Protein AF-A0A316QJ09-F1 (afdb_monomer_lite)

Radius of gyration: 16.69 Å; chains: 1; bounding box: 42×43×39 Å

Sequence (107 aa):
MKEYDLVELIRERPEYTREGVKAGDFGAVMSEKAIDGYWYVIFSEFHTALDIADIMVREEDLKVHEHMPKDRIPPKPENALEKALRMVSGEGYIPSGGVEGDLPEED

Foldseek 3Di:
DAFQFKKFQQDDDPVQVVLVHDGLFIWTFHDGDDDPQWTFTFTADQLLRHTSDTDTDGNVRIDTDPDDDPVSRDDDPPCSVVVNVCVVVVVDDDDPPDDPDDDDDDD

Structure (mmCIF, N/CA/C/O backbone):
data_AF-A0A316QJ09-F1
#
_entry.id   AF-A0A316QJ09-F1
#
loop_
_atom_site.group_PDB
_atom_site.id
_atom_site.type_symbol
_atom_site.label_atom_id
_atom_site.label_alt_id
_atom_site.label_comp_id
_atom_site.label_asym_id
_atom_site.label_entity_id
_atom_site.label_seq_id
_atom_site.pdbx_PDB_ins_code
_atom_site.Cartn_x
_atom_site.Cartn_y
_atom_site.Cartn_z
_atom_site.occupancy
_atom_site.B_iso_or_equiv
_atom_site.auth_seq_id
_atom_site.auth_comp_id
_atom_site.auth_asym_id
_atom_site.auth_atom_id
_atom_site.pdbx_PDB_model_num
ATOM 1 N N . MET A 1 1 ? -10.356 3.209 8.014 1.00 94.69 1 MET A N 1
ATOM 2 C CA . MET A 1 1 ? -9.990 2.590 6.729 1.00 94.69 1 MET A CA 1
ATOM 3 C C . MET A 1 1 ? -11.001 1.493 6.420 1.00 94.69 1 MET A C 1
ATOM 5 O O . MET A 1 1 ? -11.595 0.970 7.363 1.00 94.69 1 MET A O 1
ATOM 9 N N . LYS A 1 2 ? -11.245 1.200 5.145 1.00 96.88 2 LYS A N 1
ATOM 10 C CA . LYS A 1 2 ? -12.128 0.142 4.629 1.00 96.88 2 LYS A CA 1
ATOM 11 C C . LYS A 1 2 ? -11.540 -0.441 3.340 1.00 96.88 2 LYS A C 1
ATOM 13 O O . LYS A 1 2 ? -10.632 0.149 2.758 1.00 96.88 2 LYS A O 1
ATOM 18 N N . GLU A 1 3 ? -12.075 -1.573 2.897 1.00 97.94 3 GLU A N 1
ATOM 19 C CA . GLU A 1 3 ? -11.728 -2.174 1.605 1.00 97.94 3 GLU A CA 1
ATOM 20 C C . GLU A 1 3 ? -11.859 -1.148 0.462 1.00 97.94 3 GLU A C 1
ATOM 22 O O . GLU A 1 3 ? -12.795 -0.341 0.436 1.00 97.94 3 GLU A O 1
ATOM 27 N N . TYR A 1 4 ? -10.897 -1.178 -0.458 1.00 96.94 4 TYR A N 1
ATOM 28 C CA . TYR A 1 4 ? -10.710 -0.266 -1.588 1.00 96.94 4 TYR A CA 1
ATOM 29 C C . TYR A 1 4 ? -10.381 1.192 -1.243 1.00 96.94 4 TYR A C 1
ATOM 31 O O . TYR A 1 4 ? -10.325 2.024 -2.152 1.00 96.94 4 TYR A O 1
ATOM 39 N N . ASP A 1 5 ? -10.124 1.529 0.026 1.00 98.19 5 ASP A N 1
ATOM 40 C CA . ASP A 1 5 ? -9.536 2.832 0.346 1.00 98.19 5 ASP A CA 1
ATOM 41 C C . ASP A 1 5 ? -8.165 2.968 -0.340 1.00 98.19 5 ASP A C 1
ATOM 43 O O . ASP A 1 5 ? -7.329 2.059 -0.290 1.00 98.19 5 ASP A O 1
ATOM 47 N N . LEU A 1 6 ? -7.929 4.134 -0.947 1.00 97.50 6 LEU A N 1
ATOM 48 C CA . LEU A 1 6 ? -6.609 4.541 -1.413 1.00 97.50 6 LEU A CA 1
ATOM 49 C C . LEU A 1 6 ? -5.764 4.915 -0.196 1.00 97.50 6 LEU A C 1
ATOM 51 O O . LEU A 1 6 ? -6.141 5.789 0.590 1.00 97.50 6 LEU A O 1
ATOM 55 N N . VAL A 1 7 ? -4.603 4.285 -0.058 1.00 98.06 7 VAL A N 1
ATOM 56 C CA . VAL A 1 7 ? -3.682 4.532 1.051 1.00 98.06 7 VAL A CA 1
ATOM 57 C C . VAL A 1 7 ? -2.287 4.868 0.552 1.00 98.06 7 VAL A C 1
ATOM 59 O O . VAL A 1 7 ? -1.847 4.378 -0.480 1.00 98.06 7 VAL A O 1
ATOM 62 N N . GLU A 1 8 ? -1.593 5.715 1.299 1.00 97.75 8 GLU A N 1
ATOM 63 C CA . GLU A 1 8 ? -0.185 6.053 1.108 1.00 97.75 8 GLU A CA 1
ATOM 64 C C . GLU A 1 8 ? 0.624 5.468 2.266 1.00 97.75 8 GLU A C 1
ATOM 66 O O . GLU A 1 8 ? 0.260 5.676 3.430 1.00 97.75 8 GLU A O 1
ATOM 71 N N . LEU A 1 9 ? 1.732 4.786 1.972 1.00 98.31 9 LEU A N 1
ATOM 72 C CA . LEU A 1 9 ? 2.697 4.409 3.002 1.00 98.31 9 LEU A CA 1
ATOM 73 C C . LEU A 1 9 ? 3.438 5.664 3.478 1.00 98.31 9 LEU A C 1
ATOM 75 O O . LEU A 1 9 ? 4.106 6.325 2.692 1.00 98.31 9 LEU A O 1
ATOM 79 N N . ILE A 1 10 ? 3.360 6.001 4.764 1.00 98.31 10 ILE A N 1
ATOM 80 C CA . ILE A 1 10 ? 3.989 7.218 5.315 1.00 98.31 10 ILE A CA 1
ATOM 81 C C . ILE A 1 10 ? 5.234 6.942 6.163 1.00 98.31 10 ILE A C 1
ATOM 83 O O . ILE A 1 10 ? 5.899 7.884 6.599 1.00 98.31 10 ILE A O 1
ATOM 87 N N . ARG A 1 11 ? 5.567 5.669 6.409 1.00 98.25 11 ARG A N 1
ATOM 88 C CA . ARG A 1 11 ? 6.736 5.270 7.200 1.00 98.25 11 ARG A CA 1
ATOM 89 C C . ARG A 1 11 ? 7.480 4.110 6.547 1.00 98.25 11 ARG A C 1
ATOM 91 O O . ARG A 1 11 ? 6.889 3.085 6.232 1.00 98.25 11 ARG A O 1
ATOM 98 N N . GLU A 1 12 ? 8.795 4.257 6.432 1.00 97.94 12 GLU A N 1
ATOM 99 C CA . GLU A 1 12 ? 9.692 3.172 6.034 1.00 97.94 12 GLU A CA 1
ATOM 100 C C . GLU A 1 12 ? 9.844 2.137 7.149 1.00 97.94 12 GLU A C 1
ATOM 102 O O . GLU A 1 12 ? 10.023 2.491 8.321 1.00 97.94 12 GLU A O 1
ATOM 107 N N . ARG A 1 13 ? 9.858 0.857 6.772 1.00 97.88 13 ARG A N 1
ATOM 108 C CA . ARG A 1 13 ? 10.273 -0.242 7.649 1.00 97.88 13 ARG A CA 1
ATOM 109 C C . ARG A 1 13 ? 11.013 -1.319 6.859 1.00 97.88 13 ARG A C 1
ATOM 111 O O . ARG A 1 13 ? 10.648 -1.555 5.709 1.00 97.88 13 ARG A O 1
ATOM 118 N N . PRO A 1 14 ? 11.980 -2.031 7.470 1.00 98.06 14 PRO A N 1
ATOM 119 C CA . PRO A 1 14 ? 12.721 -3.091 6.787 1.00 98.06 14 PRO A CA 1
ATOM 120 C C . PRO A 1 14 ? 11.825 -4.159 6.152 1.00 98.06 14 PRO A C 1
ATOM 122 O O . PRO A 1 14 ? 12.143 -4.664 5.079 1.00 98.06 14 PRO A O 1
ATOM 125 N N . GLU A 1 15 ? 10.702 -4.499 6.789 1.00 97.19 15 GLU A N 1
ATOM 126 C CA . GLU A 1 15 ? 9.744 -5.463 6.253 1.00 97.19 15 GLU A CA 1
ATOM 127 C C . GLU A 1 15 ? 9.037 -4.995 4.973 1.00 97.19 15 GLU A C 1
ATOM 129 O O . GLU A 1 15 ? 8.722 -5.849 4.154 1.00 97.19 15 GLU A O 1
ATOM 134 N N . TYR A 1 16 ? 8.833 -3.688 4.779 1.00 98.00 16 TYR A N 1
ATOM 135 C CA . TYR A 1 16 ? 8.193 -3.119 3.585 1.00 98.00 16 TYR A CA 1
ATOM 136 C C . TYR A 1 16 ? 9.217 -2.924 2.471 1.00 98.00 16 TYR A C 1
ATOM 138 O O . TYR A 1 16 ? 9.018 -3.380 1.347 1.00 98.00 16 TYR A O 1
ATOM 146 N N . THR A 1 17 ? 10.372 -2.347 2.813 1.00 96.88 17 THR A N 1
ATOM 147 C CA . THR A 1 17 ? 11.436 -2.061 1.847 1.00 96.88 17 THR A CA 1
ATOM 148 C C . THR A 1 17 ? 12.027 -3.336 1.238 1.00 96.88 17 THR A C 1
ATOM 150 O O . THR A 1 17 ? 12.445 -3.324 0.083 1.00 96.88 17 THR A O 1
ATOM 153 N N . ARG A 1 18 ? 12.036 -4.456 1.980 1.00 97.44 18 ARG A N 1
ATOM 154 C CA . ARG A 1 18 ? 12.440 -5.778 1.464 1.00 97.44 18 ARG A CA 1
ATOM 155 C C . ARG A 1 18 ? 11.527 -6.286 0.344 1.00 97.44 18 ARG A C 1
ATOM 157 O O . ARG A 1 18 ? 12.013 -6.989 -0.532 1.00 97.44 18 ARG A O 1
ATOM 164 N N . GLU A 1 19 ? 10.256 -5.898 0.360 1.00 97.25 19 GLU A N 1
ATOM 165 C CA . GLU A 1 19 ? 9.265 -6.218 -0.677 1.00 97.25 19 GLU A CA 1
ATOM 166 C C . GLU A 1 19 ? 9.211 -5.125 -1.766 1.00 97.25 19 GLU A C 1
ATOM 168 O O . GLU A 1 19 ? 8.356 -5.140 -2.639 1.00 97.25 19 GLU A O 1
ATOM 173 N N . GLY A 1 20 ? 10.123 -4.146 -1.725 1.00 96.38 20 GLY A N 1
ATOM 174 C CA . GLY A 1 20 ? 10.217 -3.072 -2.715 1.00 96.38 20 GLY A CA 1
ATOM 175 C C . GLY A 1 20 ? 9.337 -1.850 -2.442 1.00 96.38 20 GLY A C 1
ATOM 176 O O . GLY A 1 20 ? 9.499 -0.853 -3.142 1.00 96.38 20 GLY A O 1
ATOM 177 N N . VAL A 1 21 ? 8.486 -1.885 -1.410 1.00 97.75 21 VAL A N 1
ATOM 178 C CA . VAL A 1 21 ? 7.582 -0.782 -1.041 1.00 97.75 21 VAL A CA 1
ATOM 179 C C . VAL A 1 21 ? 8.320 0.279 -0.224 1.00 97.75 21 VAL A C 1
ATOM 181 O O . VAL A 1 21 ? 9.062 -0.043 0.708 1.00 97.75 21 VAL A O 1
ATOM 184 N N . LYS A 1 22 ? 8.100 1.552 -0.557 1.00 96.62 22 LYS A N 1
ATOM 185 C CA . LYS A 1 22 ? 8.756 2.717 0.050 1.00 96.62 22 LYS A CA 1
ATOM 186 C C . LYS A 1 22 ? 7.744 3.758 0.505 1.00 96.62 22 LYS A C 1
ATOM 188 O O . LYS A 1 22 ? 6.619 3.837 0.012 1.00 96.62 22 LYS A O 1
ATOM 193 N N . ALA A 1 23 ? 8.143 4.589 1.462 1.00 96.94 23 ALA A N 1
ATOM 194 C CA . ALA A 1 23 ? 7.322 5.700 1.911 1.00 96.94 23 ALA A CA 1
ATOM 195 C C . ALA A 1 23 ? 7.007 6.626 0.727 1.00 96.94 23 ALA A C 1
ATOM 197 O O . ALA A 1 23 ? 7.891 7.099 0.012 1.00 96.94 23 ALA A O 1
ATOM 198 N N . GLY A 1 24 ? 5.722 6.895 0.554 1.00 95.44 24 GLY A N 1
ATOM 199 C CA . GLY A 1 24 ? 5.150 7.654 -0.538 1.00 95.44 24 GLY A CA 1
ATOM 200 C C . GLY A 1 24 ? 4.500 6.808 -1.628 1.00 95.44 24 GLY A C 1
ATOM 201 O O . GLY A 1 24 ? 3.778 7.397 -2.437 1.00 95.44 24 GLY A O 1
ATOM 202 N 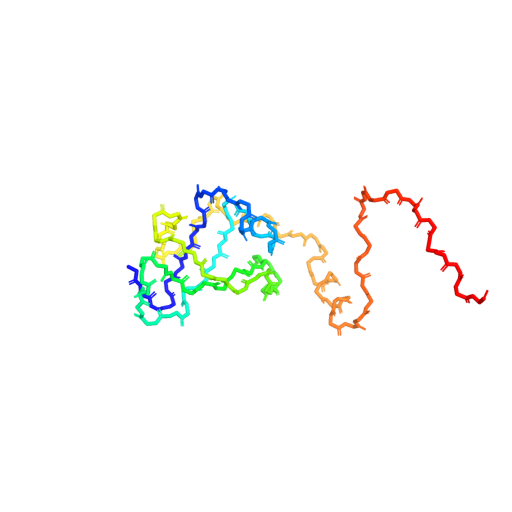N . ASP A 1 25 ? 4.696 5.486 -1.619 1.00 95.94 25 ASP A N 1
ATOM 203 C CA . ASP A 1 25 ? 3.972 4.565 -2.492 1.00 95.94 25 ASP A CA 1
ATOM 204 C C . ASP A 1 25 ? 2.491 4.521 -2.120 1.00 95.94 25 ASP A C 1
ATOM 206 O O . ASP A 1 25 ? 2.106 4.606 -0.946 1.00 95.94 25 ASP A O 1
ATOM 210 N N . PHE A 1 26 ? 1.661 4.381 -3.150 1.00 96.88 26 PHE A N 1
ATOM 211 C CA . PHE A 1 26 ? 0.218 4.283 -3.015 1.00 96.88 26 PHE A CA 1
ATOM 212 C C . PHE A 1 26 ? -0.240 2.849 -3.258 1.00 96.88 26 PHE A C 1
ATOM 214 O O . PHE A 1 26 ? 0.282 2.146 -4.124 1.00 96.88 26 PHE A O 1
ATOM 221 N N . GLY A 1 27 ? -1.245 2.438 -2.496 1.00 96.94 27 GLY A N 1
ATOM 222 C CA . GLY A 1 27 ? -1.854 1.125 -2.604 1.00 96.94 27 GLY A CA 1
ATOM 223 C C . GLY A 1 27 ? -3.352 1.153 -2.349 1.00 96.94 27 GLY A C 1
ATOM 224 O O . GLY A 1 27 ? -3.920 2.172 -1.944 1.00 96.94 27 GLY A O 1
ATOM 225 N N . ALA A 1 28 ? -3.986 0.013 -2.596 1.00 97.75 28 ALA A N 1
ATOM 226 C CA . ALA A 1 28 ? -5.393 -0.225 -2.320 1.00 97.75 28 ALA A CA 1
ATOM 227 C C . ALA A 1 28 ? -5.542 -1.243 -1.190 1.00 97.75 28 ALA A C 1
ATOM 229 O O . ALA A 1 28 ? -4.873 -2.279 -1.166 1.00 97.75 28 ALA A O 1
ATOM 230 N N . VAL A 1 29 ? -6.439 -0.950 -0.255 1.00 98.50 29 VAL A N 1
ATOM 231 C CA . VAL A 1 29 ? -6.790 -1.873 0.826 1.00 98.50 29 VAL A CA 1
ATOM 232 C C . VAL A 1 29 ? -7.617 -3.024 0.267 1.00 98.50 29 VAL A C 1
ATOM 234 O O . VAL A 1 29 ? -8.641 -2.790 -0.366 1.00 98.50 29 VAL A O 1
ATOM 237 N N . MET A 1 30 ? -7.215 -4.257 0.555 1.00 98.19 30 MET A N 1
ATOM 238 C CA . MET A 1 30 ? -7.874 -5.469 0.053 1.00 98.19 30 MET A CA 1
ATOM 239 C C . MET A 1 30 ? -8.505 -6.328 1.157 1.00 98.19 30 MET A C 1
ATOM 241 O O . MET A 1 30 ? -9.146 -7.334 0.877 1.00 98.19 30 MET A O 1
ATOM 245 N N . SER A 1 31 ? -8.334 -5.956 2.427 1.00 97.50 31 SER A N 1
ATOM 246 C CA . SER A 1 31 ? -9.001 -6.613 3.557 1.00 97.50 31 SER A CA 1
ATOM 247 C C . SER A 1 31 ? -10.234 -5.833 4.019 1.00 97.50 31 SER A C 1
ATOM 249 O O . SER A 1 31 ? -10.160 -4.620 4.203 1.00 97.50 31 SER A O 1
ATOM 251 N N . GLU A 1 32 ? -11.330 -6.532 4.334 1.00 97.38 32 GLU A N 1
ATOM 252 C CA . GLU A 1 32 ? -12.563 -5.931 4.881 1.00 97.38 32 GLU A CA 1
ATOM 253 C C . GLU A 1 32 ? -12.353 -5.224 6.236 1.00 97.38 32 GLU A C 1
ATOM 255 O O . GLU A 1 32 ? -13.067 -4.280 6.580 1.00 97.38 32 GLU A O 1
ATOM 260 N N . LYS A 1 33 ? -11.383 -5.692 7.030 1.00 97.69 33 LYS A N 1
ATOM 261 C CA . LYS A 1 33 ? -11.052 -5.171 8.362 1.00 97.69 33 LYS A CA 1
ATOM 262 C C . LYS A 1 33 ? -9.577 -5.388 8.692 1.00 97.69 33 LYS A C 1
ATOM 264 O O . LYS A 1 33 ? -8.958 -6.310 8.164 1.00 97.69 33 LYS A O 1
ATOM 269 N N . ALA A 1 34 ? -9.068 -4.613 9.647 1.00 97.69 34 ALA A N 1
ATOM 270 C CA . ALA A 1 34 ? -7.759 -4.855 10.240 1.00 97.69 34 ALA A CA 1
ATOM 271 C C . ALA A 1 34 ? -7.717 -6.183 11.015 1.00 97.69 34 ALA A C 1
ATOM 273 O O . ALA A 1 34 ? -8.677 -6.546 11.706 1.00 97.69 34 ALA A O 1
ATOM 274 N N . ILE A 1 35 ? -6.571 -6.859 10.971 1.00 97.50 35 ILE A N 1
ATOM 275 C CA . ILE A 1 35 ? -6.234 -7.995 11.837 1.00 97.50 35 ILE A CA 1
ATOM 276 C C . ILE A 1 35 ? -5.017 -7.580 12.660 1.00 97.50 35 ILE A C 1
ATOM 278 O O . ILE A 1 35 ? -3.983 -7.234 12.099 1.00 97.50 35 ILE A O 1
ATOM 282 N N . ASP A 1 36 ? -5.161 -7.539 13.986 1.00 97.25 36 ASP A N 1
ATOM 283 C CA . ASP A 1 36 ? -4.111 -7.117 14.929 1.00 97.25 36 ASP A CA 1
ATOM 284 C C . ASP A 1 36 ? -3.472 -5.748 14.608 1.00 97.25 36 ASP A C 1
ATOM 286 O O . ASP A 1 36 ? -2.292 -5.513 14.856 1.00 97.25 36 ASP A O 1
ATOM 290 N N 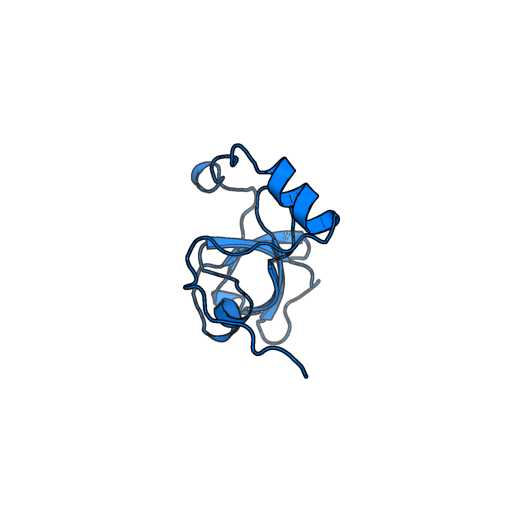. GLY A 1 37 ? -4.264 -4.823 14.053 1.00 97.75 37 GLY A N 1
ATOM 291 C CA . GLY A 1 37 ? -3.803 -3.489 13.650 1.00 97.75 37 GLY A CA 1
ATOM 292 C C . GLY A 1 37 ? -3.078 -3.447 12.302 1.00 97.75 37 GLY A C 1
ATOM 293 O O . GLY A 1 37 ? -2.477 -2.425 11.973 1.00 97.75 37 GLY A O 1
ATOM 294 N N . TYR A 1 38 ? -3.131 -4.529 11.522 1.00 98.50 38 TYR A N 1
ATOM 295 C CA . TYR A 1 38 ? -2.582 -4.602 10.172 1.00 98.50 38 TYR A CA 1
ATOM 296 C C . TYR A 1 38 ? -3.683 -4.696 9.117 1.00 98.50 38 TYR A C 1
ATOM 298 O O . TYR A 1 38 ? -4.696 -5.369 9.314 1.00 98.50 38 TYR A O 1
ATOM 306 N N . TRP A 1 39 ? -3.437 -4.069 7.972 1.00 98.75 39 TRP A N 1
ATOM 307 C CA . TRP A 1 39 ? -4.280 -4.083 6.782 1.00 98.75 39 TRP A CA 1
ATOM 308 C C . TRP A 1 39 ? -3.562 -4.795 5.641 1.00 98.75 39 TRP A C 1
ATOM 310 O O . TRP A 1 39 ? -2.361 -4.598 5.465 1.00 98.75 39 TRP A O 1
ATOM 320 N N . TYR A 1 40 ? -4.287 -5.602 4.866 1.00 98.56 40 TYR A N 1
ATOM 321 C CA . TYR A 1 40 ? -3.754 -6.167 3.626 1.00 98.56 40 TYR A CA 1
ATOM 322 C C . TYR A 1 40 ? -3.860 -5.111 2.527 1.00 98.56 40 TYR A C 1
ATOM 324 O O . TYR A 1 40 ? -4.957 -4.613 2.252 1.00 98.56 40 TYR A O 1
ATOM 332 N N . VAL A 1 41 ? -2.725 -4.740 1.941 1.00 98.62 41 VAL A N 1
ATOM 333 C CA . VAL A 1 41 ? -2.618 -3.663 0.954 1.00 98.62 41 VAL A CA 1
ATOM 334 C C . VAL A 1 41 ? -1.834 -4.160 -0.250 1.00 98.62 41 VAL A C 1
ATOM 336 O O . VAL A 1 41 ? -0.765 -4.748 -0.092 1.00 98.62 41 VAL A O 1
ATOM 339 N N . ILE A 1 42 ? -2.352 -3.880 -1.444 1.00 98.19 42 ILE A N 1
ATOM 340 C CA . ILE A 1 42 ? -1.614 -4.056 -2.697 1.00 98.19 42 ILE A CA 1
ATOM 341 C C . ILE A 1 42 ? -1.063 -2.699 -3.114 1.00 98.19 42 ILE A C 1
ATOM 343 O O . ILE A 1 42 ? -1.833 -1.762 -3.337 1.00 98.19 42 ILE A O 1
ATOM 347 N N . PHE A 1 43 ? 0.261 -2.595 -3.190 1.00 97.81 43 PHE A N 1
ATOM 348 C CA . PHE A 1 43 ? 0.963 -1.439 -3.739 1.00 97.81 43 PHE A CA 1
ATOM 349 C C . PHE A 1 43 ? 1.255 -1.687 -5.208 1.00 97.81 43 PHE A C 1
ATOM 351 O O . PHE A 1 43 ? 1.737 -2.761 -5.563 1.00 97.81 43 PHE A O 1
ATOM 358 N N . SER A 1 44 ? 1.019 -0.683 -6.048 1.00 93.50 44 SER A N 1
ATOM 359 C CA . SER A 1 44 ? 1.230 -0.803 -7.489 1.00 93.50 44 SER A CA 1
ATOM 360 C C . SER A 1 44 ? 1.922 0.439 -8.046 1.00 93.50 44 SER A C 1
ATOM 362 O O . SER A 1 44 ? 1.717 1.565 -7.593 1.00 93.50 44 SER A O 1
ATOM 364 N N . GLU A 1 45 ? 2.723 0.236 -9.085 1.00 89.00 45 GLU A N 1
ATOM 365 C CA . GLU A 1 45 ? 3.369 1.300 -9.844 1.00 89.00 45 GLU A CA 1
ATOM 366 C C . GLU A 1 45 ? 2.329 2.188 -10.536 1.00 89.00 45 GLU A C 1
AT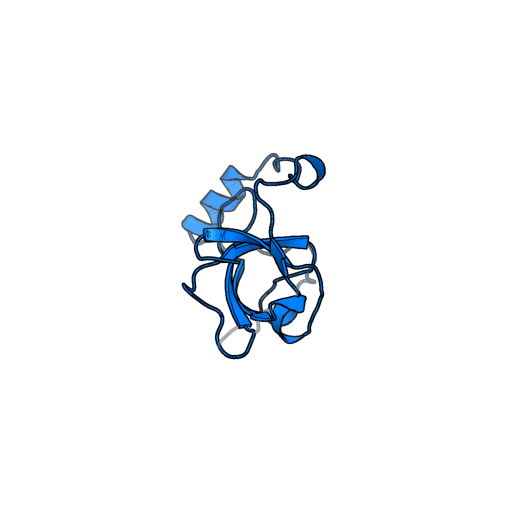OM 368 O O . GLU A 1 45 ? 1.516 1.725 -11.343 1.00 89.00 45 GLU A O 1
ATOM 373 N N . PHE A 1 46 ? 2.396 3.495 -10.275 1.00 85.31 46 PHE A N 1
ATOM 374 C CA . PHE A 1 46 ? 1.333 4.447 -10.609 1.00 85.31 46 PHE A CA 1
ATOM 375 C C . PHE A 1 46 ? 0.925 4.460 -12.095 1.00 85.31 46 PHE A C 1
ATOM 377 O O . PHE A 1 46 ? -0.250 4.609 -12.423 1.00 85.31 46 PHE A O 1
ATOM 384 N N . HIS A 1 47 ? 1.881 4.328 -13.020 1.00 82.44 47 HIS A N 1
ATOM 385 C CA . HIS A 1 47 ? 1.602 4.437 -14.460 1.00 82.44 47 HIS A CA 1
ATOM 386 C C . HIS A 1 47 ? 1.373 3.110 -15.171 1.00 82.44 47 HIS A C 1
ATOM 388 O O . HIS A 1 47 ? 0.788 3.105 -16.255 1.00 82.44 47 HIS A O 1
ATOM 394 N N . THR A 1 48 ? 1.877 2.013 -14.616 1.00 83.31 48 THR A N 1
ATOM 395 C CA . THR A 1 48 ? 1.798 0.695 -15.252 1.00 83.31 48 THR A CA 1
ATOM 396 C C . THR A 1 48 ? 0.738 -0.187 -14.611 1.00 83.31 48 THR A C 1
ATOM 398 O O . THR A 1 48 ? 0.383 -1.194 -15.212 1.00 83.31 48 THR A O 1
ATOM 401 N N . ALA A 1 49 ? 0.243 0.186 -13.423 1.00 81.75 49 ALA A N 1
ATOM 402 C CA . ALA A 1 49 ? -0.620 -0.642 -12.583 1.00 81.75 49 ALA A CA 1
ATOM 403 C C . ALA A 1 49 ? -0.018 -2.031 -12.303 1.00 81.75 49 ALA A C 1
ATOM 405 O O . ALA A 1 49 ? -0.743 -2.989 -12.064 1.00 81.75 49 ALA A O 1
ATOM 406 N N . LEU A 1 50 ? 1.313 -2.142 -12.375 1.00 86.06 50 LEU A N 1
ATOM 407 C CA . LEU A 1 50 ? 2.018 -3.368 -12.025 1.00 86.06 50 LEU A CA 1
ATOM 408 C C . LEU A 1 50 ? 2.166 -3.418 -10.518 1.00 86.06 50 LEU A C 1
ATOM 410 O O . LEU A 1 50 ? 2.573 -2.422 -9.918 1.00 86.06 50 LEU A O 1
ATOM 414 N N . ASP A 1 51 ? 1.876 -4.570 -9.936 1.00 91.38 51 ASP A N 1
ATOM 415 C CA . ASP A 1 51 ? 2.030 -4.758 -8.504 1.00 91.38 51 ASP A CA 1
ATOM 416 C C . ASP A 1 51 ? 3.507 -4.678 -8.117 1.00 91.38 51 ASP A C 1
ATOM 418 O O . ASP A 1 51 ? 4.380 -5.272 -8.751 1.00 91.38 51 ASP A O 1
ATOM 422 N N . ILE A 1 52 ? 3.766 -3.891 -7.078 1.00 94.94 52 ILE A N 1
ATOM 423 C CA . ILE A 1 52 ? 5.041 -3.834 -6.371 1.00 94.94 52 ILE A CA 1
ATOM 424 C C . ILE A 1 52 ? 5.050 -4.974 -5.356 1.00 94.94 52 ILE A C 1
ATOM 426 O O . ILE A 1 52 ? 5.947 -5.812 -5.385 1.00 94.94 52 ILE A O 1
ATOM 430 N N . ALA A 1 53 ? 4.035 -5.014 -4.486 1.00 97.44 53 ALA A N 1
ATOM 431 C CA . ALA A 1 53 ? 3.868 -6.051 -3.476 1.00 97.44 53 ALA A CA 1
ATOM 432 C C . ALA A 1 53 ? 2.445 -6.076 -2.905 1.00 97.44 53 ALA A C 1
ATOM 434 O O . ALA A 1 53 ? 1.761 -5.049 -2.851 1.00 97.44 53 ALA A O 1
ATOM 435 N N . ASP A 1 54 ? 2.047 -7.234 -2.387 1.00 97.56 54 ASP A N 1
ATOM 436 C CA . ASP A 1 54 ? 0.812 -7.474 -1.653 1.00 97.56 54 ASP A CA 1
ATOM 437 C C . ASP A 1 54 ? 1.119 -7.894 -0.202 1.00 97.56 54 ASP A C 1
ATOM 439 O O . ASP A 1 54 ? 1.483 -9.028 0.101 1.00 97.56 54 ASP A O 1
ATOM 443 N N . ILE A 1 55 ? 1.030 -6.944 0.733 1.00 98.25 55 ILE A N 1
ATOM 444 C CA . ILE A 1 55 ? 1.622 -7.092 2.072 1.00 98.25 55 ILE A CA 1
ATOM 445 C C . ILE A 1 55 ? 0.687 -6.640 3.194 1.00 98.25 55 ILE A C 1
ATOM 447 O O . ILE A 1 55 ? -0.233 -5.846 3.001 1.00 98.25 55 ILE A O 1
ATOM 451 N N . MET A 1 56 ? 0.953 -7.131 4.407 1.00 98.31 56 MET A N 1
ATOM 452 C CA . MET A 1 56 ? 0.316 -6.631 5.627 1.00 98.31 56 MET A CA 1
ATOM 453 C C . MET A 1 56 ? 1.051 -5.385 6.134 1.00 98.31 56 MET A C 1
ATOM 455 O O . MET A 1 56 ? 2.237 -5.446 6.466 1.00 98.31 56 MET A O 1
ATOM 459 N N . VAL A 1 57 ? 0.343 -4.266 6.266 1.00 98.56 57 VAL A N 1
ATOM 460 C CA . VAL A 1 57 ? 0.898 -2.977 6.709 1.00 98.56 57 VAL A CA 1
ATOM 461 C C . VAL A 1 57 ? 0.217 -2.526 7.989 1.00 98.56 57 VAL A C 1
ATOM 463 O O . VAL A 1 57 ? -0.993 -2.678 8.142 1.00 98.56 57 VAL A O 1
ATOM 466 N N . ARG A 1 58 ? 0.984 -1.967 8.926 1.00 98.56 58 ARG A N 1
ATOM 467 C CA . ARG A 1 58 ? 0.426 -1.430 10.170 1.00 98.56 58 ARG A CA 1
ATOM 468 C C . ARG A 1 58 ? -0.453 -0.227 9.852 1.00 98.56 58 ARG A C 1
ATOM 470 O O . ARG A 1 58 ? -0.062 0.642 9.079 1.00 98.56 58 ARG A O 1
ATOM 477 N N . GLU A 1 59 ? -1.602 -0.134 10.509 1.00 98.50 59 GLU A N 1
ATOM 478 C CA . GLU A 1 59 ? -2.537 0.978 10.321 1.00 98.50 59 GLU A CA 1
ATOM 479 C C . GLU A 1 59 ? -1.883 2.348 10.565 1.00 98.50 59 GLU A C 1
ATOM 481 O O . GLU A 1 59 ? -2.117 3.285 9.811 1.00 98.50 59 GLU A O 1
ATOM 486 N N . GLU A 1 60 ? -1.010 2.449 11.572 1.00 98.44 60 GLU A N 1
ATOM 487 C CA . GLU A 1 60 ? -0.291 3.684 11.928 1.00 98.44 60 GLU A CA 1
ATOM 488 C C . GLU A 1 60 ? 0.710 4.175 10.869 1.00 98.44 60 GLU A C 1
ATOM 490 O O . GLU A 1 60 ? 1.169 5.317 10.938 1.00 98.44 60 GLU A O 1
ATOM 495 N N . ASP A 1 61 ? 1.058 3.323 9.903 1.00 98.75 61 ASP A N 1
ATOM 496 C CA . ASP A 1 61 ? 1.992 3.643 8.824 1.00 98.75 61 ASP A CA 1
ATOM 497 C C . ASP A 1 61 ? 1.276 3.966 7.510 1.00 98.75 61 ASP A C 1
ATOM 499 O O . ASP A 1 61 ? 1.935 4.241 6.507 1.00 98.75 61 ASP A O 1
ATOM 503 N N . LEU A 1 62 ? -0.059 3.969 7.512 1.00 98.62 62 LEU A N 1
ATOM 504 C CA . LEU A 1 62 ? -0.883 4.281 6.353 1.00 98.62 62 LEU A CA 1
ATOM 505 C C . LEU A 1 62 ? -1.605 5.613 6.534 1.00 98.62 62 LEU A C 1
ATOM 507 O O . LEU A 1 62 ? -2.148 5.932 7.592 1.00 98.62 62 LEU A O 1
ATOM 511 N N . LYS A 1 63 ? -1.684 6.373 5.445 1.00 98.44 63 LYS A N 1
ATOM 512 C CA . LYS A 1 63 ? -2.551 7.544 5.337 1.00 98.44 63 LYS A CA 1
ATOM 513 C C . LYS A 1 63 ? -3.620 7.293 4.286 1.00 98.44 63 LYS A C 1
ATOM 515 O O . LYS A 1 63 ? -3.300 7.085 3.123 1.00 98.44 63 LYS A O 1
ATOM 520 N N . VAL A 1 64 ? -4.885 7.354 4.694 1.00 98.19 64 VAL A N 1
ATOM 521 C CA . VAL A 1 64 ? -6.029 7.228 3.782 1.00 98.19 64 VAL A CA 1
ATOM 522 C C . VAL A 1 64 ? -6.216 8.522 2.994 1.00 98.19 64 VAL A C 1
ATOM 524 O O . VAL A 1 64 ? -6.173 9.617 3.561 1.00 98.19 64 VAL A O 1
ATOM 527 N N . HIS A 1 65 ? -6.475 8.385 1.698 1.00 97.56 65 HIS A N 1
ATOM 528 C CA . HIS A 1 65 ? -6.826 9.470 0.791 1.00 97.56 65 HIS A CA 1
ATOM 529 C C . HIS A 1 65 ? -8.176 9.181 0.136 1.00 97.56 65 HIS A C 1
ATOM 531 O O . HIS A 1 65 ? -8.443 8.064 -0.290 1.00 97.56 65 HIS A O 1
ATOM 537 N N . GLU A 1 66 ? -9.031 10.197 0.022 1.00 95.19 66 GLU A N 1
ATOM 538 C CA . GLU A 1 66 ? -10.296 10.065 -0.719 1.00 95.19 66 GLU A CA 1
ATOM 539 C C . GLU A 1 66 ? -10.046 9.994 -2.235 1.00 95.19 66 GLU A C 1
ATOM 541 O O . GLU A 1 66 ? -10.734 9.287 -2.965 1.00 95.19 66 GLU A O 1
ATOM 546 N N . HIS A 1 67 ? -9.026 10.720 -2.701 1.00 92.62 67 HIS A N 1
ATOM 547 C CA . HIS A 1 67 ? -8.611 10.805 -4.097 1.00 92.62 67 HIS A CA 1
ATOM 548 C C . HIS A 1 67 ? -7.089 10.939 -4.169 1.00 92.62 67 HIS A C 1
ATOM 550 O O . HIS A 1 67 ? -6.481 11.498 -3.255 1.00 92.62 67 HIS A O 1
ATOM 556 N N . MET A 1 68 ? -6.480 10.508 -5.280 1.00 90.38 68 MET A N 1
ATOM 557 C CA . MET A 1 68 ? -5.047 10.710 -5.513 1.00 90.38 68 MET A CA 1
ATOM 558 C C . MET A 1 68 ? -4.701 12.211 -5.457 1.00 90.38 68 MET A C 1
ATOM 560 O O . MET A 1 68 ? -5.244 12.986 -6.258 1.00 90.38 68 MET A O 1
ATOM 564 N N . PRO A 1 69 ? -3.799 12.650 -4.559 1.00 91.06 69 PRO A N 1
ATOM 565 C CA . PRO A 1 69 ? -3.371 14.042 -4.516 1.00 91.06 69 PRO A CA 1
ATOM 566 C C . PRO A 1 69 ? -2.659 14.432 -5.816 1.00 91.06 69 PRO A C 1
ATOM 568 O O . PRO A 1 69 ? -1.782 13.716 -6.299 1.00 91.06 69 PRO A O 1
ATOM 571 N N . LYS A 1 70 ? -3.026 15.577 -6.404 1.00 88.62 70 LYS A N 1
ATOM 572 C CA . LYS A 1 70 ? -2.521 16.001 -7.726 1.00 88.62 70 LYS A CA 1
ATOM 573 C C . LYS A 1 70 ? -1.012 16.238 -7.747 1.00 88.62 70 LYS A C 1
ATOM 575 O O . LYS A 1 70 ? -0.373 16.008 -8.765 1.00 88.62 70 LYS A O 1
ATOM 580 N N . ASP A 1 71 ? -0.462 16.696 -6.632 1.00 89.75 71 ASP A N 1
ATOM 581 C CA . ASP A 1 71 ? 0.966 16.923 -6.403 1.00 89.75 71 ASP A CA 1
ATOM 582 C C . ASP A 1 71 ? 1.761 15.622 -6.209 1.00 89.75 71 ASP A C 1
ATOM 584 O O . ASP A 1 71 ? 2.989 15.644 -6.210 1.00 89.75 71 ASP A O 1
ATOM 588 N N . ARG A 1 72 ? 1.069 14.486 -6.070 1.00 86.62 72 ARG A N 1
ATOM 589 C CA . ARG A 1 72 ? 1.658 13.152 -5.902 1.00 86.62 72 ARG A CA 1
ATOM 590 C C . ARG A 1 72 ? 1.574 12.295 -7.157 1.00 86.62 72 ARG A C 1
ATOM 592 O O . ARG A 1 72 ? 2.026 11.159 -7.133 1.00 86.62 72 ARG A O 1
ATOM 599 N N . ILE A 1 73 ? 1.023 12.830 -8.245 1.00 85.50 73 ILE A N 1
ATOM 600 C CA . ILE A 1 73 ? 0.989 12.169 -9.548 1.00 85.50 73 ILE A CA 1
ATOM 601 C C . ILE A 1 73 ? 2.381 12.302 -10.183 1.00 85.50 73 ILE A C 1
ATOM 603 O O . ILE A 1 73 ? 2.765 13.421 -10.541 1.00 85.50 73 ILE A O 1
ATOM 607 N N . PRO A 1 74 ? 3.153 11.208 -10.333 1.00 81.19 74 PRO A N 1
ATOM 608 C CA . PRO A 1 74 ? 4.426 11.276 -11.032 1.00 81.19 74 PRO A CA 1
ATOM 609 C C . PRO A 1 74 ? 4.225 11.723 -12.491 1.00 81.19 74 PRO A C 1
ATOM 611 O O . PRO A 1 74 ? 3.167 11.485 -13.088 1.00 81.19 74 PRO A O 1
ATOM 614 N N . PRO A 1 75 ? 5.219 12.404 -13.090 1.00 80.25 75 PRO A N 1
ATOM 615 C CA . PRO A 1 75 ? 5.175 12.708 -14.510 1.00 80.25 75 PRO A CA 1
ATOM 616 C C . PRO A 1 75 ? 5.161 11.396 -15.293 1.00 80.25 75 PRO A C 1
ATOM 618 O O . PRO A 1 75 ? 5.971 10.505 -15.035 1.00 80.25 75 PRO A O 1
ATOM 621 N N . LYS A 1 76 ? 4.259 11.291 -16.275 1.00 75.12 76 LYS A N 1
ATOM 622 C CA . LYS A 1 76 ? 4.171 10.107 -17.131 1.00 75.12 76 LYS A CA 1
ATOM 623 C C . LYS A 1 76 ? 5.527 9.879 -17.811 1.00 75.12 76 LYS A C 1
ATOM 625 O O . LYS A 1 76 ? 5.951 10.759 -18.562 1.00 75.12 76 LYS A O 1
ATOM 630 N N . PRO A 1 77 ? 6.195 8.730 -17.598 1.00 72.38 77 PRO A N 1
ATOM 631 C CA . PRO A 1 77 ? 7.435 8.456 -18.297 1.00 72.38 77 PRO A CA 1
ATOM 632 C C . PRO A 1 77 ? 7.145 8.368 -19.794 1.00 72.38 77 PRO A C 1
ATOM 634 O O . PRO A 1 77 ? 6.160 7.738 -20.195 1.00 72.38 77 PRO A O 1
ATOM 637 N N . GLU A 1 78 ? 8.005 8.973 -20.616 1.00 75.31 78 GLU A N 1
ATOM 638 C CA . GLU A 1 78 ? 7.867 8.973 -22.082 1.00 75.31 78 GLU A CA 1
ATOM 639 C C . GLU A 1 78 ? 7.709 7.539 -22.630 1.00 75.31 78 GLU A C 1
ATOM 641 O O . GLU A 1 78 ? 6.910 7.304 -23.535 1.00 75.31 78 GLU A O 1
ATOM 646 N N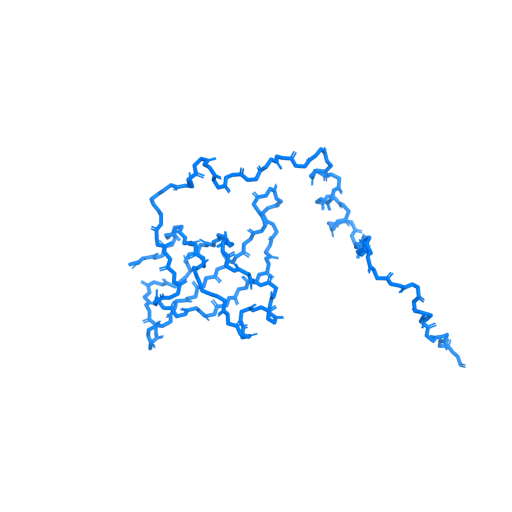 . ASN A 1 79 ? 8.339 6.560 -21.965 1.00 72.56 79 ASN A N 1
ATOM 647 C CA . ASN A 1 79 ? 8.378 5.152 -22.373 1.00 72.56 79 ASN A CA 1
ATOM 648 C C . ASN A 1 79 ? 7.501 4.226 -21.498 1.00 72.56 79 ASN A C 1
ATOM 650 O O . ASN A 1 79 ? 7.739 3.020 -21.446 1.00 72.56 79 ASN A O 1
ATOM 654 N N . ALA A 1 80 ? 6.494 4.748 -20.780 1.00 70.94 80 ALA A N 1
ATOM 655 C CA . ALA A 1 80 ? 5.666 3.948 -19.858 1.00 70.94 80 ALA A CA 1
ATOM 656 C C . ALA A 1 80 ? 5.043 2.695 -20.515 1.00 70.94 8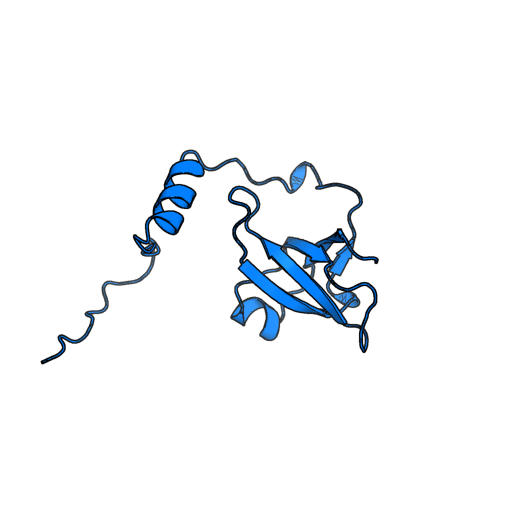0 ALA A C 1
ATOM 658 O O . ALA A 1 80 ? 5.040 1.616 -19.925 1.00 70.94 80 ALA A O 1
ATOM 659 N N . LEU A 1 81 ? 4.543 2.845 -21.749 1.00 69.38 81 LEU A N 1
ATOM 660 C CA . LEU A 1 81 ? 3.931 1.764 -22.531 1.00 69.38 81 LEU A CA 1
ATOM 661 C C . LEU A 1 81 ? 4.948 0.701 -22.950 1.00 69.38 81 LEU A C 1
ATOM 663 O O . LEU A 1 81 ? 4.664 -0.487 -22.857 1.00 69.38 81 LEU A O 1
ATOM 667 N N . GLU A 1 82 ? 6.130 1.125 -23.388 1.00 72.50 82 GLU A N 1
ATOM 668 C CA . GLU A 1 82 ? 7.206 0.227 -23.810 1.00 72.50 82 GLU A CA 1
ATOM 669 C C . GLU A 1 82 ? 7.743 -0.580 -22.620 1.00 72.50 82 GLU A C 1
ATOM 671 O O . GLU A 1 82 ? 7.903 -1.795 -22.716 1.00 72.50 82 GLU A O 1
ATOM 676 N N . LYS A 1 83 ? 7.916 0.074 -21.460 1.00 69.00 83 LYS A N 1
ATOM 677 C CA . LYS A 1 83 ? 8.295 -0.588 -20.203 1.00 69.00 83 LYS A CA 1
ATOM 678 C C . LYS A 1 83 ? 7.267 -1.647 -19.795 1.00 69.00 83 LYS A C 1
ATOM 680 O O . LYS A 1 83 ? 7.661 -2.752 -19.436 1.00 69.00 83 LYS A O 1
ATOM 685 N N . ALA A 1 84 ? 5.973 -1.323 -19.866 1.00 70.06 84 ALA A N 1
ATOM 686 C CA . ALA A 1 84 ? 4.909 -2.277 -19.565 1.00 70.06 84 ALA A CA 1
ATOM 687 C C . ALA A 1 84 ? 4.935 -3.461 -20.545 1.00 70.06 84 ALA A C 1
ATOM 689 O O . ALA A 1 84 ? 4.988 -4.605 -20.104 1.00 70.06 84 ALA A O 1
ATOM 690 N N . LEU A 1 85 ? 4.984 -3.191 -21.857 1.00 70.62 85 LEU A N 1
ATOM 691 C CA . LEU A 1 85 ? 4.985 -4.206 -22.917 1.00 70.62 85 LEU A CA 1
ATOM 692 C C . LEU A 1 85 ? 6.145 -5.200 -22.774 1.00 70.62 85 LEU A C 1
ATOM 694 O O . LEU A 1 85 ? 5.928 -6.403 -22.891 1.00 70.62 85 LEU A O 1
ATOM 698 N N . ARG A 1 86 ? 7.344 -4.700 -22.460 1.00 69.19 86 ARG A N 1
ATOM 699 C CA . ARG A 1 86 ? 8.553 -5.506 -22.262 1.00 69.19 86 ARG A CA 1
ATOM 700 C C . ARG A 1 86 ? 8.438 -6.486 -21.082 1.00 69.19 86 ARG A C 1
ATOM 702 O O . ARG A 1 86 ? 8.974 -7.590 -21.128 1.00 69.19 86 ARG A O 1
ATOM 709 N N . MET A 1 87 ? 7.715 -6.110 -20.025 1.00 65.69 87 MET A N 1
ATOM 710 C CA . MET A 1 87 ? 7.461 -7.011 -18.895 1.00 65.69 87 MET A CA 1
ATOM 711 C C . MET A 1 87 ? 6.415 -8.077 -19.237 1.00 65.69 87 MET A C 1
ATOM 713 O O . MET A 1 87 ? 6.578 -9.225 -18.832 1.00 65.69 87 MET A O 1
ATOM 717 N N . VAL A 1 88 ? 5.387 -7.745 -20.032 1.00 69.19 88 VAL A N 1
ATOM 718 C CA . VAL A 1 88 ? 4.401 -8.744 -20.493 1.00 69.19 88 VAL A CA 1
ATOM 719 C C . VAL A 1 88 ? 4.998 -9.705 -21.528 1.00 69.19 88 VAL A C 1
ATOM 721 O O . VAL A 1 88 ? 4.549 -10.843 -21.632 1.00 69.19 88 VAL A O 1
ATOM 724 N N . SER A 1 89 ? 6.012 -9.270 -22.287 1.00 72.56 89 SER A N 1
ATOM 725 C CA . SER A 1 89 ? 6.713 -10.111 -23.265 1.00 72.56 89 SER A CA 1
ATOM 726 C C . SER A 1 89 ? 7.777 -11.031 -22.651 1.00 72.56 89 SER A C 1
ATOM 728 O O . SER A 1 89 ? 8.300 -11.887 -23.359 1.00 72.56 89 SER A O 1
ATOM 730 N N . GLY A 1 90 ? 8.083 -10.896 -21.353 1.00 62.72 90 GLY A N 1
ATOM 731 C CA . GLY A 1 90 ? 9.074 -11.725 -20.654 1.00 62.72 90 GLY A CA 1
ATOM 732 C C . GLY A 1 90 ? 10.533 -11.295 -20.853 1.00 62.72 90 GLY A C 1
ATOM 733 O O . GLY A 1 90 ? 11.445 -11.982 -20.396 1.00 62.72 90 GLY A O 1
ATOM 734 N N . GLU A 1 91 ? 10.787 -10.152 -21.489 1.00 56.88 91 GLU A N 1
ATOM 735 C CA . GLU A 1 91 ? 12.137 -9.617 -21.676 1.00 56.88 91 GLU A CA 1
ATOM 736 C C . GLU A 1 91 ? 12.555 -8.806 -20.434 1.00 56.88 91 GLU A C 1
ATOM 738 O O . GLU A 1 91 ? 12.462 -7.582 -20.407 1.00 56.88 91 GLU A O 1
ATOM 743 N N . GLY A 1 92 ? 12.997 -9.479 -19.366 1.00 45.72 92 GLY A N 1
ATOM 744 C CA . GLY A 1 92 ? 13.348 -8.871 -18.072 1.00 45.72 92 GLY A CA 1
ATOM 745 C C . GLY A 1 92 ? 14.132 -7.543 -18.144 1.00 45.72 92 GLY A C 1
ATOM 746 O O . GLY A 1 92 ? 15.017 -7.343 -18.982 1.00 45.72 92 GLY A O 1
ATOM 747 N N . TYR A 1 93 ? 13.783 -6.603 -17.260 1.00 51.62 93 TYR A N 1
ATOM 748 C CA . TYR A 1 93 ? 14.468 -5.317 -17.089 1.00 51.62 93 TYR A CA 1
ATOM 749 C C . TYR A 1 93 ? 15.841 -5.520 -16.429 1.00 51.62 93 TYR A C 1
ATOM 751 O O . TYR A 1 93 ? 15.918 -6.062 -15.330 1.00 51.62 93 TYR A O 1
ATOM 759 N N . ILE A 1 94 ? 16.910 -5.038 -17.072 1.00 48.59 94 ILE A N 1
ATOM 760 C CA . ILE A 1 94 ? 18.230 -4.863 -16.449 1.00 48.59 94 ILE A CA 1
ATOM 761 C C . ILE A 1 94 ? 18.258 -3.431 -15.893 1.00 48.59 94 ILE A C 1
ATOM 763 O O . ILE A 1 94 ? 18.161 -2.489 -16.688 1.00 48.59 94 ILE A O 1
ATOM 767 N N . PRO A 1 95 ? 18.351 -3.219 -14.567 1.00 41.53 95 PRO A N 1
ATOM 768 C CA . PRO A 1 95 ? 18.432 -1.881 -14.006 1.00 41.53 95 PRO A CA 1
ATOM 769 C C . PRO A 1 95 ? 19.685 -1.172 -14.503 1.00 41.53 95 PRO A C 1
ATOM 771 O O . PRO A 1 95 ? 20.803 -1.645 -14.304 1.00 41.53 95 PRO A O 1
ATOM 774 N N . SER A 1 96 ? 19.498 -0.009 -15.124 1.00 45.16 96 SER A N 1
ATOM 775 C CA . SER A 1 96 ? 20.580 0.926 -15.423 1.00 45.16 96 SER A CA 1
ATOM 776 C C . SER A 1 96 ? 21.173 1.419 -14.099 1.00 45.16 96 SER A C 1
ATOM 778 O O . SER A 1 96 ? 20.683 2.389 -13.520 1.00 45.16 96 SER A O 1
ATOM 780 N N . GLY A 1 97 ? 22.169 0.697 -13.583 1.00 48.53 97 GLY A N 1
ATOM 781 C CA . GLY A 1 97 ? 22.825 1.000 -12.310 1.00 48.53 97 GLY A CA 1
ATOM 782 C C . GLY A 1 97 ? 23.507 -0.173 -11.592 1.00 48.53 97 GLY A C 1
ATOM 783 O O . GLY A 1 97 ? 24.141 0.065 -10.569 1.00 48.53 97 GLY A O 1
ATOM 784 N N . GLY A 1 98 ? 23.412 -1.411 -12.090 1.00 33.69 98 GLY A N 1
ATOM 785 C CA . GLY A 1 98 ? 24.180 -2.551 -11.576 1.00 33.69 98 GLY A CA 1
ATOM 786 C C . GLY A 1 98 ? 25.407 -2.824 -12.442 1.00 33.69 98 GLY A C 1
ATOM 787 O O . GLY A 1 98 ? 25.278 -2.967 -13.652 1.00 33.69 98 GLY A O 1
ATOM 788 N N . VAL A 1 99 ? 26.584 -2.855 -11.821 1.00 41.12 99 VAL A N 1
ATOM 789 C CA . VAL A 1 99 ? 2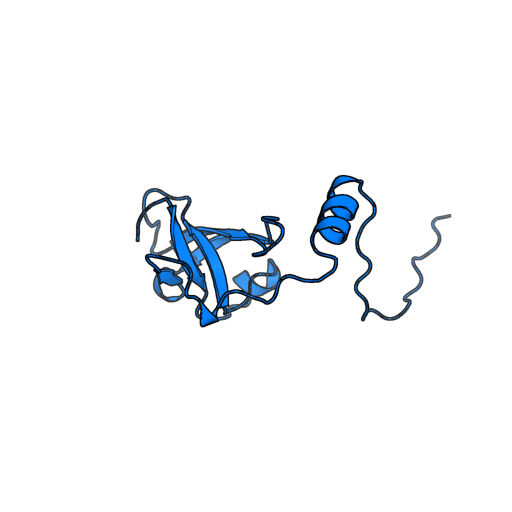7.870 -3.243 -12.422 1.00 41.12 99 VAL A CA 1
ATOM 790 C C . VAL A 1 99 ? 27.717 -4.584 -13.151 1.00 41.12 99 VAL A C 1
ATOM 792 O O . VAL A 1 99 ? 27.063 -5.475 -12.610 1.00 41.12 99 VAL A O 1
ATOM 795 N N . GLU A 1 100 ? 28.316 -4.724 -14.340 1.00 45.78 100 GLU A N 1
ATOM 796 C CA . GLU A 1 100 ? 28.546 -6.027 -14.981 1.00 45.78 100 GLU A CA 1
ATOM 797 C C . GLU A 1 100 ? 29.252 -6.938 -13.968 1.00 45.78 100 GLU A C 1
ATOM 799 O O . GLU A 1 100 ? 30.437 -6.782 -13.678 1.00 45.78 100 GLU A O 1
ATOM 804 N N . GLY A 1 101 ? 28.481 -7.824 -13.346 1.00 39.44 101 GLY A N 1
ATOM 805 C CA . GLY A 1 101 ? 28.976 -8.942 -12.570 1.00 39.44 101 GLY A CA 1
ATOM 806 C C . GLY A 1 101 ? 28.659 -10.185 -13.371 1.00 39.44 101 GLY A C 1
ATOM 807 O O . GLY A 1 101 ? 27.486 -10.526 -13.517 1.00 39.44 101 GLY A O 1
ATOM 808 N N . ASP A 1 102 ? 29.704 -10.791 -13.924 1.00 43.22 102 ASP A N 1
ATOM 809 C CA . ASP A 1 102 ? 29.657 -12.031 -14.686 1.00 43.22 102 ASP A CA 1
ATOM 810 C C . ASP A 1 102 ? 28.754 -13.065 -13.997 1.00 43.22 102 ASP A C 1
ATOM 812 O O . ASP A 1 102 ? 28.972 -13.447 -12.842 1.00 43.22 102 ASP A O 1
ATOM 816 N N . LEU A 1 103 ? 27.725 -13.521 -14.714 1.00 42.31 103 LEU A N 1
ATOM 817 C CA . LEU A 1 103 ? 27.057 -14.773 -14.381 1.00 42.31 103 LEU A CA 1
ATOM 818 C C . LEU A 1 103 ? 28.097 -15.891 -14.554 1.00 42.31 103 LEU A C 1
ATOM 820 O O . LEU A 1 103 ? 28.764 -15.912 -15.590 1.00 42.31 103 LEU A O 1
ATOM 824 N N . PRO A 1 104 ? 28.271 -16.806 -13.584 1.00 44.47 104 PRO A N 1
ATOM 825 C CA . PRO A 1 104 ? 29.119 -17.964 -13.814 1.00 44.47 104 PRO A CA 1
ATOM 826 C C . PRO A 1 104 ? 28.515 -18.778 -14.962 1.00 44.47 104 PRO A C 1
ATOM 828 O O . PRO A 1 104 ? 27.318 -19.072 -14.946 1.00 44.47 104 PRO A O 1
ATOM 831 N N . GLU A 1 105 ? 29.339 -19.104 -15.959 1.00 44.34 105 GLU A N 1
ATOM 832 C CA . GLU A 1 105 ? 28.975 -20.090 -16.973 1.00 44.34 105 GLU A CA 1
ATOM 833 C C . GLU A 1 105 ? 28.681 -21.415 -16.261 1.00 44.34 105 GLU A C 1
ATOM 835 O O . GLU A 1 105 ? 29.515 -21.931 -15.513 1.00 44.34 105 GLU A O 1
ATOM 840 N N . GLU A 1 106 ? 27.467 -21.932 -16.450 1.00 47.22 106 GLU A N 1
ATOM 841 C CA . GLU A 1 106 ? 27.187 -23.333 -16.169 1.00 47.22 106 GLU A CA 1
ATOM 842 C C . GLU A 1 106 ? 27.820 -24.170 -17.287 1.00 47.22 106 GLU A C 1
ATOM 844 O O . GLU A 1 106 ? 27.330 -24.145 -18.413 1.00 47.22 106 GLU A O 1
ATOM 849 N N . ASP A 1 107 ? 28.922 -24.853 -16.960 1.00 44.47 107 ASP A N 1
ATOM 850 C CA . ASP A 1 107 ? 29.248 -26.234 -17.364 1.00 44.47 107 ASP A CA 1
ATOM 851 C C . ASP A 1 107 ? 30.366 -26.820 -16.470 1.00 44.47 107 ASP A C 1
ATOM 853 O O . ASP A 1 107 ? 31.459 -26.212 -16.361 1.00 44.47 107 ASP A O 1
#

pLDDT: mean 83.75, std 19.44, range [33.69, 98.75]

Secondary structure (DSSP, 8-state):
--TT-EEEE-S--HHHHTTT--TT-EEEE-SSS-BTTEEEEEEE-TTT--EEEEEEEEGGGEEEESS--GGG-PPPPTTHHHHHHHHHTT-----TT-----PPP--